Protein AF-A0A2G9TUS5-F1 (afdb_monomer)

Nearest PDB structures (foldseek):
  2vr2-assembly1_A  TM=9.867E-01  e=3.548E-08  Homo sapiens
  4b3z-assembly1_C  TM=9.673E-01  e=8.466E-08  Homo sapiens
  4bkn-assembly1_B  TM=9.840E-01  e=1.183E-07  Homo sapiens
  5e5c-assembly1_C  TM=9.810E-01  e=2.469E-07  Pseudomonas aeruginosa PAO1
  2ftw-assembly1_A  TM=9.872E-01  e=2.245E-06  Dictyostelium discoideum

Organism: Teladorsagia circumcincta (NCBI:txid45464)

InterPro domains:
  IPR006680 Amidohydrolase-related [PF01979] (10-58)
  IPR011059 Metal-dependent hydrolase, composite domain superfamily [SSF51338] (12-81)
  IPR050378 Metallo-dependent Hydrolases Superfamily [PTHR11647] (1-82)

Solvent-accessible surface area (backbone atoms only — not comparable to full-atom values): 4972 Å² total; per-residue (Å²): 112,40,67,57,40,41,66,28,40,74,67,64,77,37,55,70,68,56,49,47,35,76,75,30,30,48,56,19,50,76,71,72,37,53,60,42,38,56,43,94,54,94,86,29,55,91,86,78,79,54,72,40,68,77,42,70,51,65,39,50,33,88,82,44,92,59,93,52,84,68,46,99,55,55,68,42,74,32,43,42,36,78,110

Sequence (83 aa):
MCVIWEKAVRTGRIDPMRFVAVTSTNAAKMFNLYPKKGRIAVGADADLVLWDASGRWKLSAAERQSSVESSIYEGMTVHAQVS

Structure (mmCIF, N/CA/C/O backbone):
data_AF-A0A2G9TUS5-F1
#
_entry.id   AF-A0A2G9TUS5-F1
#
loop_
_atom_site.group_PDB
_atom_site.id
_atom_site.type_symbol
_atom_site.label_atom_id
_atom_site.label_alt_id
_atom_site.label_comp_id
_atom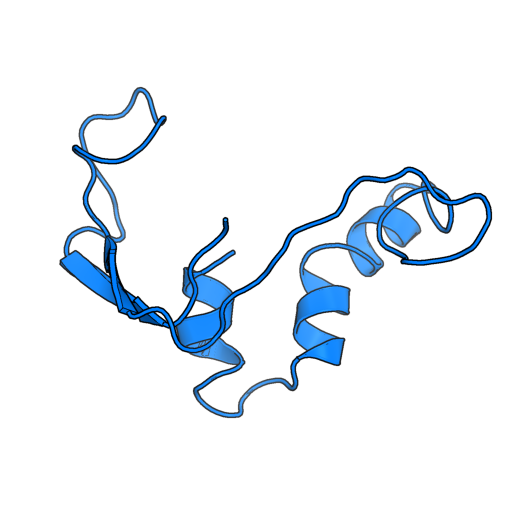_site.label_asym_id
_atom_site.label_entity_id
_atom_site.label_seq_id
_atom_site.pdbx_PDB_ins_code
_atom_site.Cartn_x
_atom_site.Cartn_y
_atom_site.Cartn_z
_atom_site.occupancy
_atom_site.B_iso_or_equiv
_atom_site.auth_seq_id
_atom_site.auth_comp_id
_atom_site.auth_asym_id
_atom_site.auth_atom_id
_atom_site.pdbx_PDB_model_num
ATOM 1 N N . MET A 1 1 ? -0.096 0.811 4.167 1.00 92.62 1 MET A N 1
ATOM 2 C CA . MET A 1 1 ? -0.885 0.635 2.923 1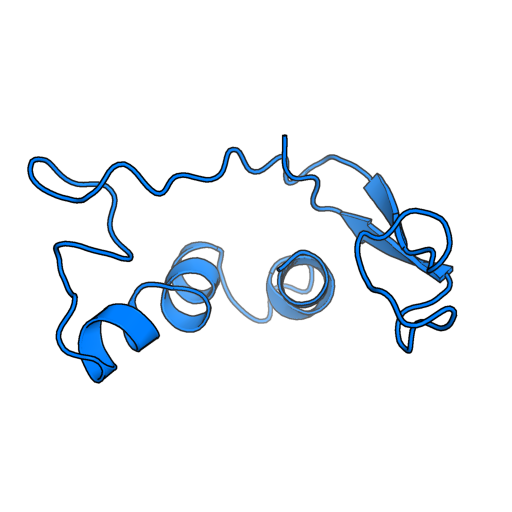.00 92.62 1 MET A CA 1
ATOM 3 C C . MET A 1 1 ? -2.401 0.635 3.158 1.00 92.62 1 MET A C 1
ATOM 5 O O . MET A 1 1 ? -3.096 1.292 2.393 1.00 92.62 1 MET A O 1
ATOM 9 N N . CYS A 1 2 ? -2.925 -0.006 4.215 1.00 94.69 2 CYS A N 1
ATOM 10 C CA . CYS A 1 2 ? -4.375 -0.173 4.446 1.00 94.69 2 CYS A CA 1
ATOM 11 C C . CYS A 1 2 ? -5.183 1.138 4.465 1.00 94.69 2 CYS A C 1
ATOM 13 O O . CYS A 1 2 ? -6.289 1.186 3.941 1.00 94.69 2 CYS A O 1
ATOM 15 N N . VAL A 1 3 ? -4.612 2.226 4.998 1.00 95.38 3 VAL A N 1
ATOM 16 C CA . VAL A 1 3 ? -5.267 3.549 5.021 1.00 95.38 3 VAL A CA 1
ATOM 17 C C . VAL A 1 3 ? -5.514 4.094 3.609 1.00 95.38 3 VAL A C 1
ATOM 19 O O . VAL A 1 3 ? -6.596 4.603 3.330 1.00 95.38 3 VAL A O 1
ATOM 22 N N . ILE A 1 4 ? -4.542 3.964 2.697 1.00 96.44 4 ILE A N 1
ATOM 23 C CA . ILE A 1 4 ? -4.693 4.419 1.304 1.00 96.44 4 ILE A CA 1
ATOM 24 C C . ILE A 1 4 ? -5.753 3.572 0.597 1.00 96.44 4 ILE A C 1
ATOM 26 O O . ILE A 1 4 ? -6.600 4.114 -0.107 1.00 96.44 4 ILE A O 1
ATOM 30 N N . TRP A 1 5 ? -5.746 2.258 0.821 1.00 96.50 5 TRP A N 1
ATOM 31 C CA . TRP A 1 5 ? -6.756 1.366 0.260 1.00 96.50 5 TRP A CA 1
ATOM 32 C C . TRP A 1 5 ? -8.173 1.746 0.713 1.00 96.50 5 TRP A C 1
ATOM 34 O O . TRP A 1 5 ? -9.050 1.966 -0.122 1.00 96.50 5 TRP A O 1
ATOM 44 N N . GLU A 1 6 ? -8.376 1.923 2.022 1.00 96.50 6 GLU A N 1
ATOM 45 C CA . GLU A 1 6 ? -9.663 2.324 2.598 1.00 96.50 6 GLU A CA 1
ATOM 46 C C . GLU A 1 6 ? -10.134 3.684 2.065 1.00 96.50 6 GLU A C 1
ATOM 48 O O . GLU A 1 6 ? -11.305 3.855 1.738 1.00 96.50 6 GLU A O 1
ATOM 53 N N . LYS A 1 7 ? -9.236 4.671 1.963 1.00 97.25 7 LYS A N 1
ATOM 54 C CA . LYS A 1 7 ? -9.618 6.050 1.624 1.00 97.25 7 LYS A CA 1
ATOM 55 C C . LYS A 1 7 ? -9.653 6.362 0.137 1.00 97.25 7 LYS A C 1
ATOM 57 O O . LYS A 1 7 ? -10.334 7.320 -0.229 1.00 97.25 7 LYS A O 1
ATOM 62 N N . ALA A 1 8 ? -8.948 5.610 -0.702 1.00 97.50 8 ALA A N 1
ATOM 63 C CA . ALA A 1 8 ? -8.828 5.905 -2.127 1.00 97.50 8 ALA A CA 1
ATOM 64 C C . ALA A 1 8 ? -9.402 4.801 -3.021 1.00 97.50 8 ALA A C 1
ATOM 66 O O . ALA A 1 8 ? -10.151 5.114 -3.941 1.00 97.50 8 ALA A O 1
ATOM 67 N N . VAL A 1 9 ? -9.092 3.529 -2.749 1.00 97.31 9 VAL A N 1
ATOM 68 C CA . VAL A 1 9 ? -9.578 2.420 -3.588 1.00 97.31 9 VAL A CA 1
ATOM 69 C C . VAL A 1 9 ? -11.046 2.141 -3.298 1.00 97.31 9 VAL A C 1
ATOM 71 O O . VAL A 1 9 ? -11.878 2.167 -4.199 1.00 97.31 9 VAL A O 1
ATOM 74 N N . ARG A 1 10 ? -11.403 1.956 -2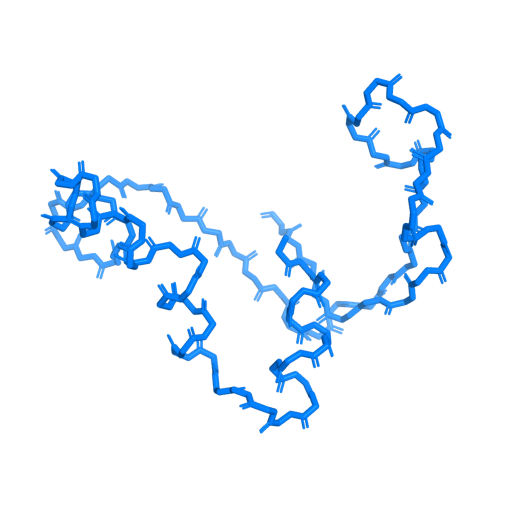.022 1.00 95.75 10 ARG A N 1
ATOM 75 C CA . ARG A 1 10 ? -12.787 1.626 -1.642 1.00 95.75 10 ARG A CA 1
ATOM 76 C C . ARG A 1 10 ? -13.783 2.750 -1.873 1.00 95.75 10 ARG A C 1
ATOM 78 O O . ARG A 1 10 ? -14.958 2.489 -2.094 1.00 95.75 10 ARG A O 1
ATOM 85 N N . THR A 1 11 ? -13.318 3.991 -1.832 1.00 97.00 11 THR A N 1
ATOM 86 C CA . THR A 1 11 ? -14.141 5.165 -2.146 1.00 97.00 11 THR A CA 1
ATOM 87 C C . THR A 1 11 ? -14.256 5.419 -3.651 1.00 97.00 11 THR A C 1
ATOM 89 O O . THR A 1 11 ? -14.918 6.375 -4.044 1.00 97.00 11 THR A O 1
ATOM 92 N N . GLY A 1 12 ? -13.604 4.607 -4.495 1.00 97.31 12 GLY A N 1
ATOM 93 C CA . GLY A 1 12 ? -13.630 4.736 -5.952 1.00 97.31 12 GLY A CA 1
ATOM 94 C C . GLY A 1 12 ? -12.801 5.896 -6.511 1.00 97.31 12 GLY A C 1
ATOM 95 O O . GLY A 1 12 ? -12.919 6.209 -7.690 1.00 97.31 12 GLY A O 1
ATOM 96 N N . ARG A 1 13 ? -11.957 6.550 -5.698 1.00 97.94 13 ARG A N 1
ATOM 97 C CA . ARG A 1 13 ? -11.095 7.657 -6.158 1.00 97.94 13 ARG A CA 1
ATOM 98 C C . ARG A 1 13 ? -9.960 7.182 -7.061 1.00 97.94 13 ARG A C 1
ATOM 100 O O . ARG A 1 13 ? -9.522 7.937 -7.923 1.00 97.94 13 ARG A O 1
ATOM 107 N N . ILE A 1 14 ? -9.455 5.971 -6.830 1.00 98.06 14 ILE A N 1
ATOM 108 C CA . ILE A 1 14 ? -8.465 5.304 -7.681 1.00 98.06 14 ILE A CA 1
ATOM 109 C C . ILE A 1 14 ? -8.823 3.825 -7.822 1.00 98.06 14 ILE A C 1
ATOM 111 O O . ILE A 1 14 ? -9.388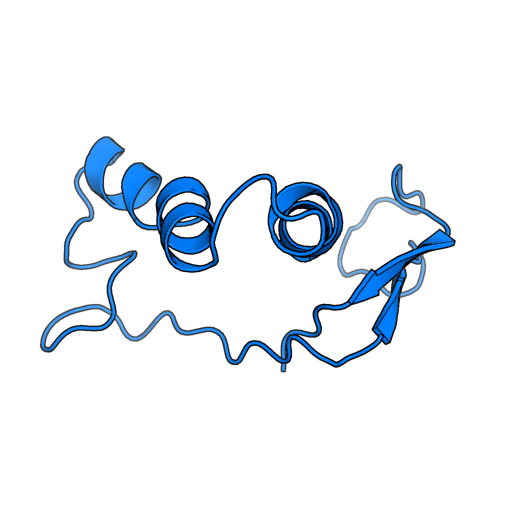 3.235 -6.904 1.00 98.06 14 ILE A O 1
ATOM 115 N N . ASP A 1 15 ? -8.451 3.208 -8.938 1.00 97.88 15 ASP A N 1
ATOM 116 C CA . ASP A 1 15 ? -8.548 1.757 -9.096 1.00 97.88 15 ASP A CA 1
ATOM 117 C C . ASP A 1 15 ? -7.370 1.018 -8.402 1.00 97.88 15 ASP A C 1
ATOM 119 O O . ASP A 1 15 ? -6.362 1.640 -8.028 1.00 97.88 15 ASP A O 1
ATOM 123 N N . PRO A 1 16 ? -7.454 -0.316 -8.223 1.00 96.88 16 PRO A N 1
ATOM 124 C CA . PRO A 1 16 ? -6.381 -1.105 -7.611 1.00 96.88 16 PRO A CA 1
ATOM 125 C C . PRO A 1 16 ? -5.037 -1.051 -8.355 1.00 96.88 16 PRO A C 1
ATOM 127 O O . PRO A 1 16 ? -3.980 -1.096 -7.722 1.00 96.88 16 PRO A O 1
ATOM 130 N N . MET A 1 17 ? -5.035 -0.915 -9.683 1.00 97.94 17 MET A N 1
ATOM 131 C CA . MET A 1 17 ? -3.797 -0.823 -10.463 1.00 97.94 17 MET A CA 1
ATOM 132 C C . MET A 1 17 ? -3.093 0.507 -10.208 1.00 97.94 17 MET A C 1
ATOM 134 O O . MET A 1 17 ? -1.867 0.562 -10.073 1.00 97.94 17 MET A O 1
ATOM 138 N N . ARG A 1 18 ? -3.861 1.590 -10.071 1.00 98.38 18 ARG A N 1
ATOM 139 C CA . ARG A 1 18 ? -3.338 2.897 -9.695 1.00 98.38 18 ARG A CA 1
ATOM 140 C C . ARG A 1 18 ? -2.834 2.906 -8.257 1.00 98.38 18 ARG A C 1
ATOM 142 O O . ARG A 1 18 ? -1.813 3.544 -8.010 1.00 98.38 18 ARG A O 1
ATOM 149 N N . PHE A 1 19 ? -3.474 2.175 -7.344 1.00 98.06 19 PHE A N 1
ATOM 150 C CA . PHE A 1 19 ? -2.955 1.943 -5.993 1.00 98.06 19 PHE A CA 1
ATOM 151 C C . PHE A 1 19 ? -1.561 1.302 -6.029 1.00 98.06 19 PHE A C 1
ATOM 153 O O . PHE A 1 19 ? -0.628 1.885 -5.480 1.00 98.06 19 PHE A O 1
ATOM 160 N N . VAL A 1 20 ? -1.383 0.195 -6.764 1.00 98.06 20 VAL A N 1
ATOM 161 C CA . VAL A 1 20 ? -0.062 -0.441 -6.948 1.00 98.06 20 VAL A CA 1
ATOM 162 C C . VAL A 1 20 ? 0.948 0.554 -7.525 1.00 98.06 20 VAL A C 1
ATOM 164 O O . VAL A 1 20 ? 2.072 0.664 -7.031 1.00 98.06 20 VAL A O 1
ATOM 167 N N . ALA A 1 21 ? 0.543 1.345 -8.522 1.00 98.38 21 ALA A N 1
ATOM 168 C CA . ALA A 1 21 ? 1.428 2.329 -9.130 1.00 98.38 21 ALA A CA 1
ATOM 169 C C . ALA A 1 21 ? 1.955 3.358 -8.117 1.00 98.38 21 ALA A C 1
ATOM 171 O O . ALA A 1 21 ? 3.152 3.644 -8.114 1.00 98.38 21 ALA A O 1
ATOM 172 N N . VAL A 1 22 ? 1.092 3.906 -7.253 1.00 98.06 22 VAL A N 1
ATOM 173 C CA . VAL A 1 22 ? 1.478 4.960 -6.297 1.00 98.06 22 VAL A CA 1
ATOM 174 C C . VAL A 1 22 ? 2.140 4.432 -5.025 1.00 98.06 22 VAL A C 1
ATOM 176 O O . VAL A 1 22 ? 2.849 5.194 -4.376 1.00 98.06 22 VAL A O 1
ATOM 179 N N . THR A 1 23 ? 1.953 3.157 -4.668 1.00 97.81 23 THR A N 1
ATOM 180 C CA . THR A 1 23 ? 2.579 2.568 -3.472 1.00 97.81 23 THR A CA 1
ATOM 181 C C . THR A 1 23 ? 3.858 1.787 -3.757 1.00 97.81 23 THR A C 1
ATOM 183 O O . THR A 1 23 ? 4.610 1.538 -2.820 1.00 97.81 23 THR A O 1
ATOM 186 N N . SER A 1 24 ? 4.123 1.374 -5.004 1.00 97.94 24 SER A N 1
ATOM 187 C CA . SER A 1 24 ? 5.338 0.613 -5.337 1.00 97.94 24 SER A CA 1
ATOM 188 C C . SER A 1 24 ? 5.939 0.962 -6.702 1.00 97.94 24 SER A C 1
ATOM 190 O O . SER A 1 24 ? 7.067 1.45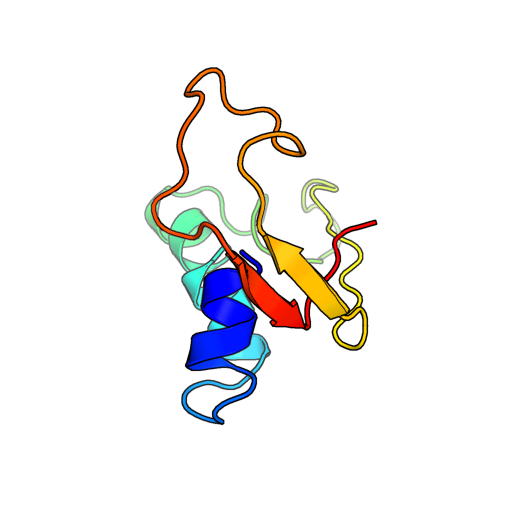3 -6.756 1.00 97.94 24 SER A O 1
ATOM 192 N N . THR A 1 25 ? 5.221 0.753 -7.813 1.00 98.50 25 THR A N 1
ATOM 193 C CA . THR A 1 25 ? 5.818 0.799 -9.165 1.00 98.50 25 THR A CA 1
ATOM 194 C C . THR A 1 25 ? 6.459 2.149 -9.494 1.00 98.50 25 THR A C 1
ATOM 196 O O . THR A 1 25 ? 7.543 2.183 -10.075 1.00 98.50 25 THR A O 1
ATOM 199 N N . ASN A 1 26 ? 5.829 3.270 -9.129 1.00 98.50 26 ASN A N 1
ATOM 200 C CA . ASN A 1 26 ? 6.376 4.596 -9.423 1.00 98.50 26 ASN A CA 1
ATOM 201 C C . ASN A 1 26 ? 7.617 4.903 -8.582 1.00 98.50 26 ASN A C 1
ATOM 203 O O . ASN A 1 26 ? 8.569 5.461 -9.118 1.00 98.50 26 ASN A O 1
ATOM 207 N N . ALA A 1 27 ? 7.643 4.492 -7.310 1.00 98.38 27 ALA A N 1
ATOM 208 C CA . ALA A 1 27 ? 8.835 4.622 -6.478 1.00 98.38 27 ALA A CA 1
ATOM 209 C C . ALA A 1 27 ? 9.993 3.800 -7.066 1.00 98.38 27 ALA A C 1
ATOM 211 O O . ALA A 1 27 ? 11.085 4.327 -7.253 1.00 98.38 27 ALA A O 1
ATOM 212 N N . ALA A 1 28 ? 9.740 2.548 -7.466 1.00 98.44 28 ALA A N 1
ATOM 213 C CA . ALA A 1 28 ? 10.757 1.711 -8.099 1.00 98.44 28 ALA A CA 1
ATOM 214 C C . ALA A 1 28 ? 11.301 2.327 -9.399 1.00 98.44 28 ALA A C 1
ATOM 216 O O . ALA A 1 28 ? 12.502 2.284 -9.637 1.00 98.44 28 ALA A O 1
ATOM 217 N N . LYS A 1 29 ? 10.450 2.942 -10.230 1.00 98.31 29 LYS A N 1
ATOM 218 C CA . LYS A 1 29 ? 10.903 3.671 -11.428 1.00 98.31 29 LYS A CA 1
ATOM 219 C C . LYS A 1 29 ? 11.736 4.902 -11.072 1.00 98.31 29 LYS A C 1
ATOM 221 O O . LYS A 1 29 ? 12.804 5.091 -11.641 1.00 98.31 29 LYS A O 1
ATOM 226 N N . MET A 1 30 ? 11.263 5.714 -10.129 1.00 98.44 30 MET A N 1
ATOM 227 C CA . MET A 1 30 ? 11.906 6.971 -9.738 1.00 98.44 30 MET A CA 1
ATOM 228 C C . MET A 1 30 ? 13.288 6.755 -9.111 1.00 98.44 30 MET A C 1
ATOM 230 O O . MET A 1 30 ? 14.195 7.542 -9.349 1.00 98.44 30 MET A O 1
ATOM 234 N N . PHE A 1 31 ? 13.462 5.664 -8.366 1.00 98.25 31 PHE A N 1
ATOM 235 C CA . PHE A 1 31 ? 14.734 5.293 -7.742 1.00 98.25 31 PHE A CA 1
ATOM 236 C C . PHE A 1 31 ? 15.557 4.288 -8.568 1.00 98.25 31 PHE A C 1
ATOM 238 O O . PHE A 1 31 ? 16.486 3.684 -8.043 1.00 98.25 31 PHE A O 1
ATOM 245 N N . ASN A 1 32 ? 15.232 4.101 -9.855 1.00 97.75 32 ASN A N 1
ATOM 246 C CA . ASN A 1 32 ? 15.956 3.226 -10.788 1.00 97.75 32 ASN A CA 1
ATOM 247 C C . ASN A 1 32 ? 16.077 1.747 -10.341 1.00 97.75 32 ASN A C 1
ATOM 249 O O . ASN A 1 32 ? 17.073 1.075 -10.598 1.00 97.75 32 ASN A O 1
ATOM 253 N N . LEU A 1 33 ? 15.046 1.231 -9.669 1.00 98.19 33 LEU A N 1
ATOM 254 C CA . LEU A 1 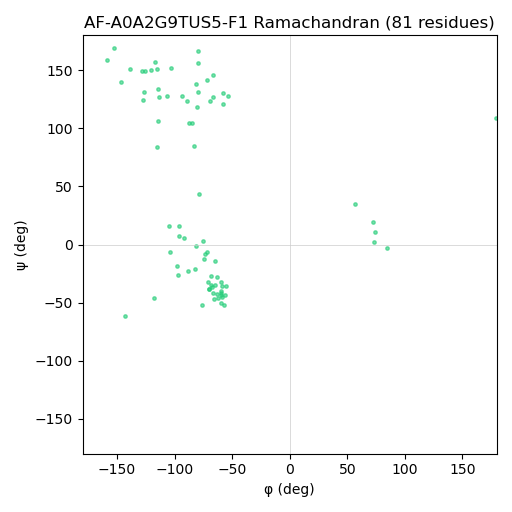33 ? 14.922 -0.164 -9.222 1.00 98.19 33 LEU A CA 1
ATOM 255 C C . LEU A 1 33 ? 13.950 -0.989 -10.079 1.00 98.19 33 LEU A C 1
ATOM 257 O O . LEU A 1 33 ? 13.810 -2.191 -9.872 1.00 98.19 33 LEU A O 1
ATOM 261 N N . TYR A 1 34 ? 13.236 -0.372 -11.018 1.00 97.94 34 TYR A N 1
ATOM 262 C CA . TYR A 1 34 ? 12.293 -1.065 -11.896 1.00 97.94 34 TYR A CA 1
ATOM 263 C C . TYR A 1 34 ? 13.021 -1.743 -13.080 1.00 97.94 34 TYR A C 1
ATOM 265 O O . TYR A 1 34 ? 13.877 -1.105 -13.685 1.00 97.94 34 TYR A O 1
ATOM 273 N N . PRO A 1 35 ? 12.672 -2.988 -13.477 1.00 97.44 35 PRO A N 1
ATOM 274 C CA . PRO A 1 35 ? 11.563 -3.809 -12.981 1.00 97.44 35 PRO A CA 1
ATOM 275 C C . PRO A 1 35 ? 11.925 -4.739 -11.814 1.00 97.44 35 PRO A C 1
ATOM 277 O O . PRO A 1 35 ? 11.076 -5.528 -11.410 1.00 97.44 35 PRO A O 1
ATOM 280 N N . LYS A 1 36 ? 13.148 -4.664 -11.271 1.00 98.06 36 LYS A N 1
ATOM 281 C CA . LYS A 1 36 ? 13.604 -5.540 -10.181 1.00 98.06 36 LYS A CA 1
ATOM 282 C C . LYS A 1 36 ? 12.726 -5.432 -8.924 1.00 98.06 36 LYS A C 1
ATOM 284 O O . LYS A 1 36 ? 12.472 -6.442 -8.282 1.00 98.06 36 LYS A O 1
ATOM 289 N N . LYS A 1 37 ? 12.214 -4.238 -8.601 1.00 98.31 37 LYS A N 1
ATOM 290 C CA . LYS A 1 37 ? 11.204 -3.992 -7.554 1.00 98.31 37 LYS A CA 1
ATOM 291 C C . LYS A 1 37 ? 9.908 -3.431 -8.148 1.00 98.31 37 LYS A C 1
ATOM 293 O O . LYS A 1 37 ? 9.905 -2.800 -9.206 1.00 98.31 37 LYS A O 1
ATOM 298 N N . GLY A 1 38 ? 8.797 -3.601 -7.427 1.00 97.31 38 GLY A N 1
ATOM 299 C CA . GLY A 1 38 ? 7.516 -2.959 -7.752 1.00 97.31 38 GLY A CA 1
ATOM 300 C C . GLY A 1 38 ? 6.793 -3.530 -8.979 1.00 97.31 38 GLY A C 1
ATOM 301 O O . GLY A 1 38 ? 5.939 -2.841 -9.548 1.00 97.31 38 GLY A O 1
ATOM 302 N N . ARG A 1 39 ? 7.130 -4.759 -9.398 1.00 98.00 39 ARG A N 1
ATOM 303 C CA . ARG A 1 39 ? 6.456 -5.507 -10.467 1.00 98.00 39 ARG A CA 1
ATOM 304 C C . ARG A 1 39 ? 6.472 -7.008 -10.173 1.00 98.00 39 ARG A C 1
ATOM 306 O O . ARG A 1 39 ? 7.498 -7.541 -9.779 1.00 98.00 39 ARG A O 1
ATOM 313 N N . ILE A 1 40 ? 5.359 -7.683 -10.455 1.00 98.00 40 ILE A N 1
ATOM 314 C CA . ILE A 1 40 ? 5.300 -9.148 -10.515 1.00 98.00 40 ILE A CA 1
ATOM 315 C C . ILE A 1 40 ? 5.669 -9.558 -11.942 1.00 98.00 40 ILE A C 1
ATOM 317 O O . ILE A 1 40 ? 4.897 -9.338 -12.877 1.00 98.00 40 ILE A O 1
ATOM 321 N N . ALA A 1 41 ? 6.883 -10.065 -12.127 1.00 97.88 41 ALA A N 1
ATOM 322 C CA . ALA A 1 41 ? 7.391 -10.532 -13.411 1.00 97.88 41 ALA A CA 1
ATOM 323 C C . ALA A 1 41 ? 8.559 -11.502 -13.202 1.00 97.88 41 ALA A C 1
ATOM 325 O O . ALA A 1 41 ? 9.228 -11.466 -12.171 1.00 97.88 41 ALA A O 1
ATOM 326 N N . VAL A 1 42 ? 8.833 -12.336 -14.206 1.00 98.06 42 VAL A N 1
ATOM 327 C CA . VAL A 1 42 ? 10.035 -13.180 -14.218 1.00 98.06 42 VAL A CA 1
ATOM 328 C C . VAL A 1 42 ? 11.279 -12.291 -14.115 1.00 98.06 42 VAL A C 1
ATOM 330 O O . VAL A 1 42 ? 11.403 -11.310 -14.849 1.00 98.06 42 VAL A O 1
ATOM 333 N N . GLY A 1 43 ? 12.183 -12.629 -13.193 1.00 96.81 43 GLY A N 1
ATOM 334 C CA . GLY A 1 43 ? 13.417 -11.881 -12.935 1.00 96.81 43 GLY A CA 1
ATOM 335 C C . GLY A 1 43 ? 13.280 -10.684 -11.983 1.00 96.81 43 GLY A C 1
ATOM 336 O O . GLY A 1 43 ? 14.291 -10.052 -11.684 1.00 96.81 43 GLY A O 1
ATOM 337 N N . ALA A 1 44 ? 12.073 -10.366 -11.499 1.00 98.25 44 ALA A N 1
ATOM 338 C CA . ALA A 1 44 ? 11.892 -9.421 -10.397 1.00 98.25 44 ALA A CA 1
ATOM 339 C C . ALA A 1 44 ? 12.177 -10.092 -9.043 1.00 98.25 44 ALA A C 1
ATOM 341 O O . ALA A 1 44 ? 12.050 -11.311 -8.906 1.00 98.25 44 ALA A O 1
ATOM 342 N N . ASP A 1 45 ? 12.529 -9.294 -8.036 1.00 98.25 45 ASP A N 1
ATOM 343 C CA . ASP A 1 45 ? 12.666 -9.793 -6.671 1.00 98.25 45 ASP A CA 1
ATOM 344 C C . ASP A 1 45 ? 11.292 -10.220 -6.127 1.00 98.25 45 ASP A C 1
ATOM 346 O O . ASP A 1 45 ? 10.268 -9.592 -6.412 1.00 98.25 45 ASP A O 1
ATOM 350 N N . ALA A 1 46 ? 11.274 -11.266 -5.301 1.00 97.38 46 ALA A N 1
ATOM 351 C CA . ALA A 1 46 ? 10.060 -11.850 -4.728 1.00 97.38 46 ALA A CA 1
ATOM 352 C C . ALA A 1 46 ? 9.491 -11.048 -3.535 1.00 97.38 46 ALA A C 1
ATOM 354 O O . ALA A 1 46 ? 9.068 -11.619 -2.532 1.00 97.38 46 ALA A O 1
ATOM 355 N N . ASP A 1 47 ? 9.456 -9.720 -3.650 1.00 97.31 47 ASP A N 1
ATOM 356 C CA . ASP A 1 47 ? 8.855 -8.821 -2.663 1.00 97.31 47 ASP A CA 1
ATOM 357 C C . ASP A 1 47 ? 7.343 -8.732 -2.918 1.00 97.31 47 ASP A C 1
ATOM 359 O O . ASP A 1 47 ? 6.857 -7.849 -3.635 1.00 97.31 47 ASP A O 1
ATOM 363 N N . LEU 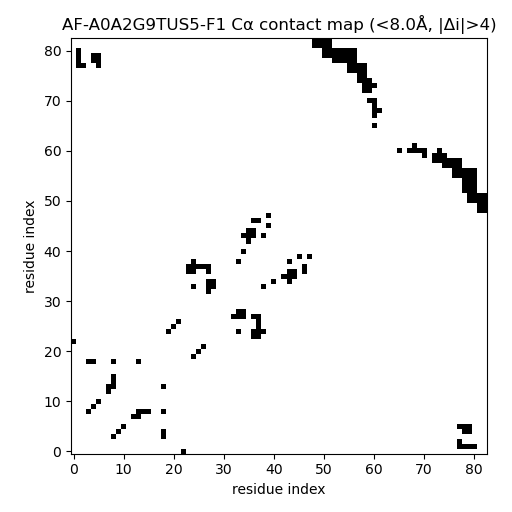A 1 48 ? 6.596 -9.687 -2.367 1.00 96.31 48 LEU A N 1
ATOM 364 C CA . LEU A 1 48 ? 5.163 -9.854 -2.605 1.00 96.31 48 LEU A CA 1
ATOM 365 C C . LEU A 1 48 ? 4.352 -9.631 -1.328 1.00 96.31 48 LEU A C 1
ATOM 367 O O . LEU A 1 48 ? 4.818 -9.885 -0.222 1.00 96.31 48 LEU A O 1
ATOM 371 N N . VAL A 1 49 ? 3.111 -9.177 -1.500 1.00 95.88 49 VAL A N 1
ATOM 372 C CA . VAL A 1 49 ? 2.134 -9.024 -0.417 1.00 95.88 49 VAL A CA 1
ATOM 373 C C . VAL A 1 49 ? 0.862 -9.753 -0.823 1.00 95.88 49 VAL A C 1
ATOM 375 O O . VAL A 1 49 ? 0.288 -9.449 -1.872 1.00 95.88 49 VAL A O 1
ATOM 378 N N . LEU A 1 50 ? 0.409 -10.691 0.009 1.00 95.06 50 LEU A N 1
ATOM 379 C CA . LEU A 1 50 ? -0.932 -11.255 -0.105 1.00 95.06 50 LEU A CA 1
ATOM 380 C C . LEU A 1 50 ? -1.913 -10.274 0.536 1.00 95.06 50 LEU A C 1
ATOM 382 O O . LEU A 1 50 ? -1.801 -9.931 1.713 1.00 95.06 50 LEU A O 1
ATOM 386 N N . TRP A 1 51 ? -2.834 -9.766 -0.277 1.00 95.00 51 TRP A N 1
ATOM 387 C CA . TRP A 1 51 ? -3.711 -8.668 0.107 1.00 95.00 51 TRP A CA 1
ATOM 388 C C . TRP A 1 51 ? -5.163 -9.130 0.176 1.00 95.00 51 TRP A C 1
ATOM 390 O O . TRP A 1 51 ? -5.809 -9.305 -0.859 1.00 95.00 51 TRP A O 1
ATOM 400 N N . ASP A 1 52 ? -5.693 -9.285 1.389 1.00 94.81 52 ASP A N 1
ATOM 401 C CA . ASP A 1 52 ? -7.119 -9.521 1.598 1.00 94.81 52 ASP A CA 1
ATOM 402 C C . ASP A 1 52 ? -7.865 -8.181 1.629 1.00 94.81 52 ASP A C 1
ATOM 404 O O . ASP A 1 52 ? -7.827 -7.429 2.606 1.00 94.81 52 ASP A O 1
ATOM 408 N N . ALA A 1 53 ? -8.560 -7.880 0.532 1.00 91.38 53 ALA A N 1
ATOM 409 C CA . ALA A 1 53 ? -9.369 -6.674 0.389 1.00 91.38 53 ALA A CA 1
ATOM 410 C C . ALA A 1 53 ? -10.691 -6.709 1.182 1.00 91.38 53 ALA A C 1
ATOM 412 O O . ALA A 1 53 ? -11.357 -5.676 1.291 1.00 91.38 53 ALA A O 1
ATOM 413 N N . SER A 1 54 ? -11.090 -7.875 1.698 1.00 89.69 54 SER A N 1
ATOM 414 C CA . SER A 1 54 ? -12.332 -8.078 2.452 1.00 89.69 54 SER A CA 1
ATOM 415 C C . SER A 1 54 ? -12.134 -8.027 3.969 1.00 89.69 54 SER A C 1
ATOM 417 O O . SER A 1 54 ? -13.055 -7.629 4.687 1.00 89.69 54 SER A O 1
ATOM 419 N N . GLY A 1 55 ? -10.929 -8.348 4.449 1.00 91.75 55 GLY A N 1
ATOM 420 C CA . GLY A 1 55 ? -10.565 -8.340 5.861 1.00 91.75 55 GLY A CA 1
ATOM 421 C C . GLY A 1 55 ? -10.776 -6.976 6.514 1.00 91.75 55 GLY A C 1
ATOM 422 O O . GLY A 1 55 ? -10.187 -5.973 6.102 1.00 91.75 55 GLY A O 1
ATOM 423 N N . ARG A 1 56 ? -11.619 -6.934 7.550 1.00 93.56 56 ARG A N 1
ATOM 424 C CA . ARG A 1 56 ? -12.013 -5.714 8.264 1.00 93.56 56 ARG A CA 1
ATOM 425 C C . ARG A 1 56 ? -11.497 -5.738 9.693 1.00 93.56 56 ARG A C 1
ATOM 427 O O . ARG A 1 56 ? -11.813 -6.647 10.451 1.00 93.56 56 ARG A O 1
ATOM 434 N N . TRP A 1 57 ? -10.798 -4.681 10.085 1.00 93.38 57 TRP A N 1
ATOM 435 C CA . TRP A 1 57 ? -10.274 -4.535 11.440 1.00 93.38 57 TRP A CA 1
ATOM 436 C C . TRP A 1 57 ? -10.120 -3.061 11.823 1.00 93.38 57 TRP A C 1
ATOM 438 O O . TRP A 1 57 ? -10.287 -2.156 10.995 1.00 93.38 57 TRP A O 1
ATOM 448 N N . LYS A 1 58 ? -9.864 -2.808 13.107 1.00 94.50 58 LYS A N 1
ATOM 449 C CA . LYS A 1 58 ? -9.714 -1.467 13.672 1.00 94.50 58 LYS A CA 1
ATOM 450 C C . LYS A 1 58 ? -8.242 -1.223 13.973 1.00 94.50 58 LYS A C 1
ATOM 452 O O . LYS A 1 58 ? -7.609 -2.025 14.638 1.00 94.50 58 LYS A O 1
ATOM 457 N N . LEU A 1 59 ? -7.708 -0.111 13.484 1.00 92.25 59 LEU A N 1
ATOM 458 C CA . LEU A 1 59 ? -6.328 0.273 13.736 1.00 92.25 59 LEU A CA 1
ATOM 459 C C . LEU A 1 59 ? -6.158 0.658 15.209 1.00 92.25 59 LEU A C 1
ATOM 461 O O . LEU A 1 59 ? -6.818 1.591 15.666 1.00 92.25 59 LEU A O 1
ATOM 465 N N . SER A 1 60 ? -5.235 -0.002 15.907 1.00 91.00 60 SER A N 1
ATOM 466 C CA . SER A 1 60 ? -4.807 0.382 17.255 1.00 91.00 60 SER A CA 1
ATOM 467 C C . SER A 1 60 ? -3.290 0.558 17.339 1.00 91.00 60 SER A C 1
ATOM 469 O O . SER A 1 60 ? -2.539 -0.047 16.572 1.00 91.00 60 SER A O 1
ATOM 471 N N . ALA A 1 61 ? -2.822 1.444 18.213 1.00 88.94 61 ALA A N 1
ATOM 472 C CA . ALA A 1 61 ? -1.409 1.629 18.522 1.00 88.94 61 ALA A CA 1
ATOM 473 C C . ALA A 1 61 ? -0.830 0.411 19.256 1.00 88.94 61 ALA A C 1
ATOM 475 O O . ALA A 1 61 ? 0.286 0.004 18.949 1.00 88.94 61 ALA A O 1
ATOM 476 N N . ALA A 1 62 ? -1.615 -0.218 20.136 1.00 84.94 62 ALA A N 1
ATOM 477 C CA . ALA A 1 62 ? -1.186 -1.377 20.922 1.00 84.94 62 ALA A CA 1
ATOM 478 C C . ALA A 1 62 ? -0.836 -2.604 20.058 1.00 84.94 62 ALA A C 1
ATOM 480 O O . ALA A 1 62 ? -0.007 -3.422 20.438 1.00 84.94 62 ALA A O 1
ATOM 481 N N . GLU A 1 63 ? -1.454 -2.724 18.883 1.00 78.94 63 GLU A N 1
ATOM 482 C CA . GLU A 1 63 ? -1.300 -3.868 17.975 1.00 78.94 63 GLU A CA 1
ATOM 483 C C .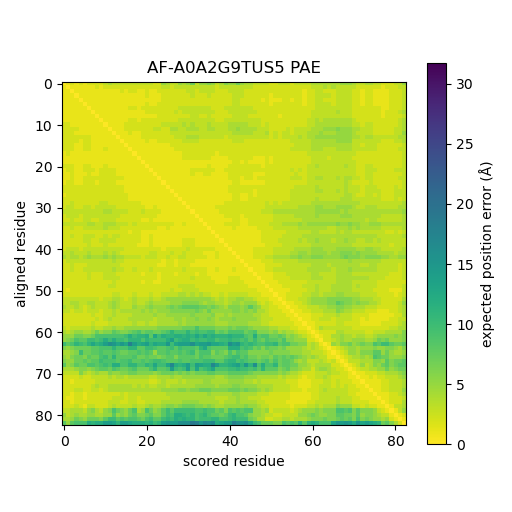 GLU A 1 63 ? -0.253 -3.617 16.871 1.00 78.94 63 GLU A C 1
ATOM 485 O O . GLU A 1 63 ? -0.124 -4.403 15.931 1.00 78.94 63 GLU A O 1
ATOM 490 N N . ARG A 1 64 ? 0.495 -2.505 16.936 1.00 78.44 64 ARG A N 1
ATOM 491 C CA . ARG A 1 64 ? 1.488 -2.126 15.920 1.00 78.44 64 ARG A CA 1
ATOM 492 C C . ARG A 1 64 ? 2.919 -2.403 16.363 1.00 78.44 64 ARG A C 1
ATOM 494 O O . ARG A 1 64 ? 3.277 -2.259 17.517 1.00 78.44 64 ARG A O 1
ATOM 501 N N . GLN A 1 65 ? 3.780 -2.650 15.377 1.00 83.81 65 GLN A N 1
ATOM 502 C CA . GLN A 1 65 ? 5.239 -2.738 15.548 1.00 83.81 65 GLN A CA 1
ATOM 503 C C . GLN A 1 65 ? 5.941 -1.379 15.734 1.00 83.81 65 GLN A C 1
ATOM 505 O O . GLN A 1 65 ? 7.168 -1.324 15.775 1.00 83.81 65 GLN A O 1
ATOM 510 N N . SER A 1 66 ? 5.201 -0.267 15.784 1.00 85.69 66 SER A N 1
ATOM 511 C CA . SER A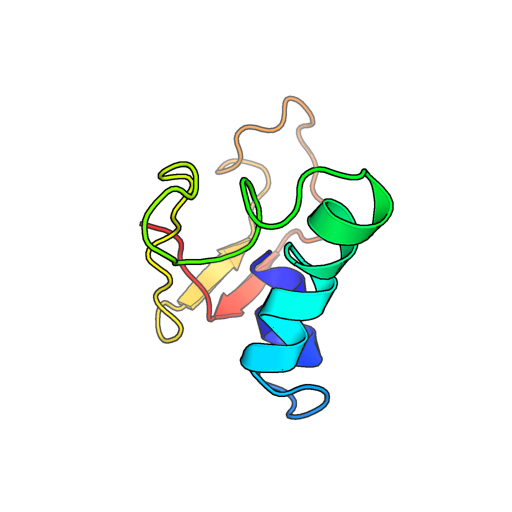 1 66 ? 5.821 1.038 16.025 1.00 85.69 66 SER A CA 1
ATOM 512 C C . SER A 1 66 ? 6.276 1.135 17.479 1.00 85.69 66 SER A C 1
ATOM 514 O O . SER A 1 66 ? 5.559 0.702 18.371 1.00 85.69 66 SER A O 1
ATOM 516 N N . SER A 1 67 ? 7.433 1.753 17.722 1.00 86.75 67 SER A N 1
ATOM 517 C CA . SER A 1 67 ? 7.890 2.087 19.078 1.00 86.75 67 SER A CA 1
ATOM 518 C C . SER A 1 67 ? 7.133 3.264 19.703 1.00 86.75 67 SER A C 1
ATOM 520 O O . SER A 1 67 ? 7.340 3.572 20.872 1.00 86.75 67 SER A O 1
ATOM 522 N N . VAL A 1 68 ? 6.288 3.951 18.926 1.00 89.19 68 VAL A N 1
ATOM 523 C CA . VAL A 1 68 ? 5.472 5.069 19.399 1.00 89.19 68 VAL A CA 1
ATOM 524 C C . VAL A 1 68 ? 4.145 4.530 19.921 1.00 89.19 68 VAL A C 1
ATOM 526 O O . VAL A 1 68 ? 3.392 3.899 19.185 1.00 89.19 68 VAL A O 1
ATOM 529 N N . GLU A 1 69 ? 3.833 4.845 21.175 1.00 84.38 69 GLU A N 1
ATOM 530 C CA . GLU A 1 69 ? 2.643 4.344 21.884 1.00 84.38 69 GLU A CA 1
ATOM 531 C C . GLU A 1 69 ? 1.312 4.941 21.391 1.00 84.38 69 GLU A C 1
ATOM 533 O O . GLU A 1 69 ? 0.238 4.523 21.815 1.00 84.38 69 GLU A O 1
ATOM 538 N N . SER A 1 70 ? 1.358 5.923 20.488 1.00 86.44 70 SER A N 1
ATOM 539 C CA . SER A 1 70 ? 0.176 6.583 19.931 1.00 86.44 70 SER A CA 1
ATOM 540 C C . SER A 1 70 ? 0.105 6.446 18.413 1.00 86.44 70 SER A C 1
ATOM 542 O O . SER A 1 70 ? 1.118 6.375 17.714 1.00 86.44 70 SER A O 1
ATOM 544 N N . SER A 1 71 ? -1.118 6.438 17.877 1.00 89.81 71 SER A N 1
ATOM 545 C CA . SER A 1 71 ? -1.362 6.433 16.437 1.00 89.81 71 SER A CA 1
ATOM 546 C C . SER A 1 71 ? -2.293 7.567 16.029 1.00 89.81 71 SER A C 1
ATOM 548 O O . SER A 1 71 ? -3.396 7.699 16.546 1.00 89.81 71 SER A O 1
ATOM 550 N N . ILE A 1 72 ? -1.913 8.325 15.000 1.00 94.56 72 ILE A N 1
ATOM 551 C CA . ILE A 1 72 ? -2.813 9.304 14.362 1.00 94.56 72 ILE A CA 1
ATOM 552 C C . ILE A 1 72 ? -4.016 8.645 13.665 1.00 94.56 72 ILE A C 1
ATOM 554 O O . ILE A 1 72 ? -4.967 9.321 13.286 1.00 94.56 72 ILE A O 1
ATOM 558 N N . TYR A 1 73 ? -3.964 7.325 13.468 1.00 94.06 73 TYR A N 1
ATOM 559 C CA . TYR A 1 73 ? -5.041 6.532 12.882 1.00 94.06 73 TYR A CA 1
ATOM 560 C C . TYR A 1 73 ? -5.784 5.704 13.935 1.00 94.06 73 TYR A C 1
ATOM 562 O O . TYR A 1 73 ? -6.465 4.746 13.563 1.00 94.06 73 TYR A O 1
ATOM 570 N N . GLU A 1 74 ? -5.622 6.021 15.225 1.00 93.81 74 GLU A N 1
ATOM 571 C CA . GLU A 1 74 ? -6.255 5.276 16.311 1.00 93.81 74 GLU A CA 1
ATOM 572 C C . GLU A 1 74 ? -7.764 5.171 16.089 1.00 93.81 74 GLU A C 1
ATOM 574 O O . GLU A 1 74 ? -8.468 6.144 15.816 1.00 93.81 74 GLU A O 1
ATOM 579 N N . GLY A 1 75 ? -8.256 3.943 16.160 1.00 94.19 75 GLY A N 1
ATOM 580 C CA . GLY A 1 75 ? -9.655 3.606 16.018 1.00 94.19 75 GLY A CA 1
ATOM 581 C C . GLY A 1 75 ? -10.241 3.677 14.609 1.00 94.19 75 GLY A C 1
ATOM 582 O O . GLY A 1 75 ? -11.426 3.372 14.444 1.00 94.19 75 GLY A O 1
ATOM 583 N N . MET A 1 76 ? -9.452 4.002 13.581 1.00 95.00 76 MET A N 1
ATOM 584 C CA . MET A 1 76 ? -9.918 3.938 12.196 1.00 95.00 76 MET A CA 1
ATOM 585 C C . MET A 1 76 ? -10.179 2.483 11.790 1.00 95.00 76 MET A C 1
ATOM 587 O O . MET A 1 76 ? -9.305 1.626 11.886 1.00 95.00 76 MET A O 1
ATOM 591 N N . THR A 1 77 ? -11.383 2.211 11.286 1.00 95.25 77 THR A N 1
ATOM 592 C CA . THR A 1 77 ? -11.701 0.927 10.649 1.00 95.25 77 THR A CA 1
ATOM 593 C C . THR A 1 77 ? -11.172 0.919 9.221 1.00 95.25 77 THR A C 1
ATOM 595 O O . THR A 1 77 ? -11.427 1.861 8.470 1.00 95.25 77 THR A O 1
ATOM 598 N N . VAL A 1 78 ? -10.467 -0.143 8.842 1.00 95.00 78 VAL A N 1
ATOM 599 C CA . VAL A 1 78 ? -9.945 -0.348 7.487 1.00 95.00 78 VAL A CA 1
ATOM 600 C C . VAL A 1 78 ? -10.339 -1.722 6.960 1.00 95.00 78 VAL A C 1
ATOM 602 O O . VAL A 1 78 ? -10.481 -2.671 7.732 1.00 95.00 78 VAL A O 1
ATOM 605 N N . HIS A 1 79 ? -10.513 -1.815 5.643 1.00 93.56 79 HIS A N 1
ATOM 606 C CA . HIS A 1 79 ? -10.816 -3.060 4.940 1.00 93.56 79 HIS A CA 1
ATOM 607 C C . HIS A 1 79 ? -9.652 -3.399 4.020 1.00 93.56 79 HIS A C 1
ATOM 609 O O . HIS A 1 79 ? -9.597 -2.965 2.871 1.00 93.56 79 HIS A O 1
ATOM 615 N N . ALA A 1 80 ? -8.656 -4.036 4.614 1.00 85.31 80 ALA A N 1
ATOM 616 C CA . ALA A 1 80 ? -7.399 -4.421 4.005 1.00 85.31 80 ALA A CA 1
ATOM 617 C C . ALA A 1 80 ? -6.564 -5.101 5.087 1.00 85.31 80 ALA A C 1
ATOM 619 O O . ALA A 1 80 ? -6.067 -4.424 6.000 1.00 85.31 80 ALA A O 1
ATOM 620 N N . GLN A 1 81 ? -6.393 -6.411 4.978 1.00 85.62 81 GLN A N 1
ATOM 621 C CA . GLN A 1 81 ? -5.502 -7.169 5.841 1.00 85.62 81 GLN A CA 1
ATOM 622 C C . GLN A 1 81 ? -4.351 -7.734 5.015 1.00 85.62 81 GLN A C 1
ATOM 624 O O . GLN A 1 81 ? -4.537 -8.246 3.912 1.00 85.62 81 GLN A O 1
ATOM 629 N N . VAL A 1 82 ? -3.145 -7.582 5.554 1.00 83.00 82 VAL A N 1
ATOM 630 C CA . VAL A 1 82 ? -1.951 -8.235 5.025 1.00 83.00 82 VAL A CA 1
ATOM 631 C C . VAL A 1 82 ? -1.780 -9.530 5.801 1.00 83.00 82 VAL A C 1
ATOM 633 O O . VAL A 1 82 ? -1.838 -9.502 7.032 1.00 83.00 82 VAL A O 1
ATOM 636 N N . SER A 1 83 ? -1.642 -10.638 5.077 1.00 68.06 83 SER A N 1
ATOM 637 C CA . SER A 1 83 ? -1.277 -11.948 5.630 1.00 68.06 83 SER A CA 1
ATOM 638 C C . SER A 1 83 ? 0.209 -12.211 5.448 1.00 68.06 83 SER A C 1
ATOM 640 O O . SER A 1 83 ? 0.748 -11.767 4.406 1.00 68.06 83 SER A O 1
#

Foldseek 3Di:
DQVCCQPCPVVVNDDVVVVLCVPWVVVCVVVVNPPLTSDDDPNHDPPDWDKQQADKDFDALVPDPDPDSDDPRHGPITRIDTD

Radius of gyration: 14.57 Å; Cα contacts (8 Å, |Δi|>4): 106; chains: 1; bounding box: 30×22×36 Å

Mean predicted aligned error: 3.39 Å

Secondary structure (DSSP, 8-state):
-HHHIIIIITTTSS-HHHHHIIIIIHHHHHTT-TTTSS--STTS------EEEEEEEE--STTSS-SSS--TTTT-EEEEEE-

pLDDT: mean 94.13, std 5.63, range [68.06, 98.5]